Protein AF-A0A524IA04-F1 (afdb_monomer_lite)

Sequence (94 aa):
MSELKDRASAASKEFKGETYAFGSGVLDQPPGQFAAEFGKKALFVGPFEFEWFCPVRERILGSLEKAGVEVMEEVRSAGPNAPFVDVYRIHSHI

Foldseek 3Di:
DDPVVVVVVVVQCVVPNPLDDDDPLSQQAVLLVVVVVVHQEDAAEEQVVDPVCVVSVVRNVNNNVVSNRHYPYYHYAADPVGDVVRVVRVVVVD

pLDDT: mean 93.72, std 5.48, range [57.44, 98.69]

Radius of gyration: 16.01 Å; chains: 1; bounding box: 32×37×43 Å

Secondary structure (DSSP, 8-state):
--HHHHHHHHHHHHHHGGG---STTTTSSHHHHHHHHH-SEEEEEE-TT-GGGHHHHHHHHHHHHHTT-EEEEEEEPPPTT--HHHHHHHHTT-

Structure (mmCIF, N/CA/C/O backbone):
data_AF-A0A524IA04-F1
#
_entry.id   AF-A0A524IA04-F1
#
loop_
_atom_site.group_PDB
_atom_site.id
_atom_site.type_symbol
_atom_site.label_atom_id
_atom_site.label_alt_id
_atom_site.label_comp_id
_atom_site.label_asym_id
_atom_site.label_entity_id
_atom_site.label_seq_id
_atom_site.pdbx_PDB_ins_code
_atom_site.Cartn_x
_atom_site.Cartn_y
_atom_site.Cartn_z
_atom_site.occupancy
_atom_site.B_iso_or_equiv
_atom_site.auth_seq_id
_atom_site.auth_comp_id
_atom_site.auth_asym_id
_atom_site.auth_atom_id
_atom_site.pdbx_PDB_model_num
ATOM 1 N N . MET A 1 1 ? -7.606 20.016 22.922 1.00 57.44 1 MET A N 1
ATOM 2 C CA . MET A 1 1 ? -7.018 19.869 21.572 1.00 57.44 1 MET A CA 1
ATOM 3 C C . MET A 1 1 ? -7.485 21.064 20.749 1.00 57.44 1 MET A C 1
ATOM 5 O O . MET A 1 1 ? -8.554 21.567 21.038 1.00 57.44 1 MET A O 1
ATOM 9 N N . SER A 1 2 ? -6.636 21.631 19.888 1.00 83.19 2 SER A N 1
ATOM 10 C CA . SER A 1 2 ? -6.874 22.940 19.244 1.00 83.19 2 SER A CA 1
ATOM 11 C C . SER A 1 2 ? -8.011 22.874 18.213 1.00 83.19 2 SER A C 1
ATOM 13 O O . SER A 1 2 ? -7.979 21.975 17.378 1.00 83.19 2 SER A O 1
ATOM 15 N N . GLU A 1 3 ? -8.934 23.848 18.214 1.00 91.19 3 GLU A N 1
ATOM 16 C CA . GLU A 1 3 ? -10.051 23.988 17.248 1.00 91.19 3 GLU A CA 1
ATOM 17 C C . GLU A 1 3 ? -9.641 23.778 15.780 1.00 91.19 3 GLU A C 1
ATOM 19 O O . GLU A 1 3 ? -10.411 23.263 14.971 1.00 91.19 3 GLU A O 1
ATOM 24 N N . LEU A 1 4 ? -8.411 24.156 15.418 1.00 90.50 4 LEU A N 1
ATOM 25 C CA . LEU A 1 4 ? -7.862 23.954 14.076 1.00 90.50 4 LEU A CA 1
ATOM 26 C C . LEU A 1 4 ? -7.769 22.472 13.694 1.00 90.50 4 LEU A C 1
ATOM 28 O O . L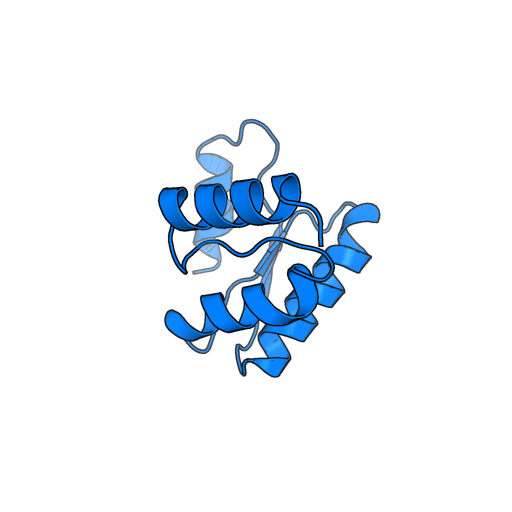EU A 1 4 ? -8.053 22.118 12.553 1.00 90.50 4 LEU A O 1
ATOM 32 N N . LYS A 1 5 ? -7.391 21.601 14.637 1.00 86.44 5 LYS A N 1
ATOM 33 C CA . LYS A 1 5 ? -7.299 20.153 14.400 1.00 86.44 5 LYS A CA 1
ATOM 34 C C . LYS A 1 5 ? -8.681 19.534 14.222 1.00 86.44 5 LYS A C 1
ATOM 36 O O . LYS A 1 5 ? -8.851 18.687 13.351 1.00 86.44 5 LYS A O 1
ATOM 41 N N . ASP A 1 6 ? -9.662 20.001 14.989 1.00 89.62 6 ASP A N 1
ATOM 42 C CA . ASP A 1 6 ? -11.037 19.511 14.894 1.00 89.62 6 ASP A CA 1
ATOM 43 C C . ASP A 1 6 ? -11.674 19.935 13.564 1.00 89.62 6 ASP A C 1
ATOM 45 O O . ASP A 1 6 ? -12.276 19.112 12.876 1.00 89.62 6 ASP A O 1
ATOM 49 N N . ARG A 1 7 ? -11.434 21.179 13.124 1.00 92.38 7 ARG A N 1
ATOM 50 C CA . ARG A 1 7 ? -11.848 21.653 11.794 1.00 92.38 7 ARG A CA 1
ATOM 51 C C . ARG A 1 7 ? -11.171 20.887 10.656 1.00 92.38 7 ARG A C 1
ATOM 53 O O . ARG A 1 7 ? -11.839 20.539 9.689 1.00 92.38 7 ARG A O 1
ATOM 60 N N . ALA A 1 8 ? -9.873 20.597 10.764 1.00 88.81 8 ALA A N 1
ATOM 61 C CA . ALA A 1 8 ? -9.153 19.810 9.759 1.00 88.81 8 ALA A CA 1
ATOM 62 C C . ALA A 1 8 ? -9.667 18.360 9.673 1.00 88.81 8 ALA A C 1
ATOM 64 O O . ALA A 1 8 ? -9.821 17.813 8.579 1.00 88.81 8 ALA A O 1
ATOM 65 N N . SER A 1 9 ? -9.971 17.754 10.824 1.00 87.06 9 SER A N 1
ATOM 66 C CA . SER A 1 9 ? -10.585 16.426 10.906 1.00 87.06 9 SER A CA 1
ATOM 67 C C . SER A 1 9 ? -11.978 16.414 10.269 1.00 87.06 9 SER A C 1
ATOM 69 O O . SER A 1 9 ? -12.266 15.557 9.435 1.00 87.06 9 SER A O 1
ATOM 71 N N . ALA A 1 10 ? -12.815 17.411 10.581 1.00 90.56 10 ALA A N 1
ATOM 72 C CA . ALA A 1 10 ? -14.151 17.548 10.004 1.00 90.56 10 ALA A CA 1
ATOM 73 C C . ALA A 1 10 ? -14.112 17.720 8.478 1.00 90.56 10 ALA A C 1
ATOM 75 O O . ALA A 1 10 ? -14.823 17.010 7.774 1.00 90.56 10 ALA A O 1
ATOM 76 N N . ALA A 1 11 ? -13.226 18.577 7.961 1.00 90.00 11 ALA A N 1
ATOM 77 C CA . ALA A 1 11 ? -13.050 18.766 6.520 1.00 90.00 11 ALA A CA 1
ATOM 78 C C . ALA A 1 11 ? -12.601 17.476 5.808 1.00 90.00 11 ALA A C 1
ATOM 80 O O . ALA A 1 11 ? -13.065 17.172 4.711 1.00 90.00 11 ALA A O 1
ATOM 81 N N . SER A 1 12 ? -11.729 16.684 6.443 1.00 86.00 12 SER A N 1
ATOM 82 C CA . SER A 1 12 ? -11.285 15.398 5.883 1.00 86.00 12 SER A CA 1
ATOM 83 C C . SER A 1 12 ? -12.438 14.389 5.802 1.00 86.00 12 SER A C 1
ATOM 85 O O . SER A 1 12 ? -12.576 13.692 4.797 1.00 86.00 12 SER A O 1
ATOM 87 N N . LYS A 1 13 ? -13.306 14.359 6.823 1.00 87.31 13 LYS A N 1
ATOM 88 C CA . LYS A 1 13 ? -14.520 13.528 6.830 1.00 87.31 13 LYS A CA 1
ATOM 89 C C . LYS A 1 13 ? -15.568 14.006 5.829 1.00 87.31 13 LYS A C 1
ATOM 91 O O . LYS A 1 13 ? -16.211 13.182 5.197 1.00 87.31 13 LYS A O 1
ATOM 96 N N . GLU A 1 14 ? -15.732 15.310 5.641 1.00 91.56 14 GLU A N 1
ATOM 97 C CA . GLU A 1 14 ? -16.653 15.848 4.632 1.00 91.56 14 GLU A CA 1
ATOM 98 C C . GLU A 1 14 ? -16.214 15.478 3.205 1.00 91.56 14 GLU A C 1
ATOM 100 O O . GLU A 1 14 ? -17.046 15.184 2.352 1.00 91.56 14 GLU A O 1
ATOM 105 N N . PHE A 1 15 ? -14.904 15.426 2.948 1.00 87.75 15 PHE A N 1
ATOM 106 C CA . PHE A 1 15 ? -14.368 15.131 1.621 1.00 87.75 15 PHE A CA 1
ATOM 107 C C . PHE A 1 15 ? -14.625 13.687 1.153 1.00 87.75 15 PHE A C 1
ATOM 109 O O . PHE A 1 15 ? -15.009 13.470 -0.000 1.00 87.75 15 PHE A O 1
ATOM 116 N N . LYS A 1 16 ? -14.372 12.687 2.008 1.00 85.06 16 LYS A N 1
ATOM 117 C CA . LYS A 1 16 ? -14.418 11.256 1.629 1.00 85.06 16 LYS A CA 1
ATOM 118 C C . LYS A 1 16 ? -15.029 10.335 2.691 1.00 85.06 16 LYS A C 1
ATOM 120 O O . LYS A 1 16 ? -15.000 9.119 2.528 1.00 85.06 16 LYS A O 1
ATOM 125 N N . GLY A 1 17 ? -15.606 10.883 3.756 1.00 87.88 17 GLY A N 1
ATOM 126 C CA . GLY A 1 17 ? -16.212 10.103 4.831 1.00 87.88 17 GLY A CA 1
ATOM 127 C C . GLY A 1 17 ? -15.228 9.111 5.443 1.00 87.88 17 GLY A C 1
ATOM 128 O O . GLY A 1 17 ? -14.086 9.453 5.744 1.00 87.88 17 GLY A O 1
ATOM 129 N N . GLU A 1 18 ? -15.682 7.870 5.583 1.00 85.69 18 GLU A N 1
ATOM 130 C CA . GLU A 1 18 ? -14.910 6.776 6.178 1.00 85.69 18 GLU A CA 1
ATOM 131 C C . GLU A 1 18 ? -13.972 6.074 5.173 1.00 85.69 18 GLU A C 1
ATOM 133 O O . GLU A 1 18 ? -13.205 5.200 5.560 1.00 85.69 18 GLU A O 1
ATOM 138 N N . THR A 1 19 ? -13.961 6.473 3.891 1.00 88.25 19 THR A N 1
ATOM 139 C CA . THR A 1 19 ? -13.080 5.873 2.865 1.00 88.25 19 THR A CA 1
ATOM 140 C C . THR A 1 19 ? -11.737 6.600 2.731 1.00 88.25 19 THR A C 1
ATOM 142 O O . THR A 1 19 ? -11.072 6.505 1.697 1.00 88.25 19 THR A O 1
ATOM 145 N N . TYR A 1 20 ? -11.356 7.404 3.726 1.00 90.19 20 TYR A N 1
ATOM 146 C CA . TYR A 1 20 ? -10.098 8.145 3.741 1.00 90.19 20 TYR A CA 1
ATOM 147 C C . TYR A 1 20 ? -9.499 8.160 5.144 1.00 90.19 20 TYR A C 1
ATOM 149 O O . TYR A 1 20 ? -10.030 8.778 6.065 1.00 90.19 20 TYR A O 1
ATOM 157 N N . ALA A 1 21 ? -8.358 7.495 5.298 1.00 92.31 21 ALA A N 1
ATOM 158 C CA . ALA A 1 21 ? -7.631 7.453 6.557 1.00 92.31 21 ALA A CA 1
ATOM 159 C C . ALA A 1 21 ? -6.520 8.512 6.580 1.00 92.31 21 ALA A C 1
ATOM 161 O O . ALA A 1 21 ? -5.798 8.701 5.601 1.00 92.31 21 ALA A O 1
ATOM 162 N N . PHE A 1 22 ? -6.355 9.189 7.718 1.00 91.44 22 PHE A N 1
ATOM 163 C CA . PHE A 1 22 ? -5.320 10.202 7.923 1.00 91.44 22 PHE A CA 1
ATOM 164 C C . PHE A 1 22 ? -4.788 10.172 9.359 1.00 91.44 22 PHE A C 1
ATOM 166 O O . PHE A 1 22 ? -5.469 9.733 10.283 1.00 91.44 22 PHE A O 1
ATOM 173 N N . GLY A 1 23 ? -3.571 10.684 9.548 1.00 89.81 23 GLY A N 1
ATOM 174 C CA . GLY A 1 23 ? -2.941 10.827 10.861 1.00 89.81 23 GLY A CA 1
ATOM 175 C C . GLY A 1 23 ? -1.619 10.076 10.996 1.00 89.81 23 GLY A C 1
ATOM 176 O O . GLY A 1 23 ? -1.131 9.421 10.075 1.00 89.81 23 GLY A O 1
ATOM 177 N N . SER A 1 24 ? -1.009 10.200 12.170 1.00 90.75 24 SER A N 1
ATOM 178 C CA . SER A 1 24 ? 0.214 9.471 12.500 1.00 90.75 24 SER A CA 1
ATOM 179 C C . SER A 1 24 ? -0.084 7.978 12.625 1.00 90.75 24 SER A C 1
ATOM 181 O O . SER A 1 24 ? -1.059 7.601 13.266 1.00 90.75 24 SER A O 1
ATOM 183 N N . GLY A 1 25 ? 0.758 7.124 12.041 1.00 92.94 25 GLY A N 1
ATOM 184 C CA . GLY A 1 25 ? 0.556 5.668 12.114 1.00 92.94 25 GLY A CA 1
ATOM 185 C C . GLY A 1 25 ? -0.436 5.100 11.092 1.00 92.94 25 GLY A C 1
ATOM 186 O O . GLY A 1 25 ? -0.738 3.913 11.128 1.00 92.94 25 GLY A O 1
ATOM 187 N N . VAL A 1 26 ? -0.922 5.911 10.145 1.00 95.50 26 VAL A N 1
ATOM 188 C CA . VAL A 1 26 ? -1.969 5.519 9.178 1.00 95.50 26 VAL A CA 1
ATOM 189 C C . VAL A 1 26 ? -1.605 4.328 8.279 1.00 95.50 26 VAL A C 1
ATOM 191 O O . VAL A 1 26 ? -2.468 3.796 7.599 1.00 95.50 26 VAL A O 1
ATOM 194 N N . LEU A 1 27 ? -0.346 3.893 8.249 1.00 97.12 27 LEU A N 1
ATOM 195 C CA . LEU A 1 27 ? 0.077 2.731 7.465 1.00 97.12 27 LEU A CA 1
ATOM 196 C C . LEU A 1 27 ? -0.077 1.401 8.217 1.00 97.12 27 LEU A C 1
ATOM 198 O O . LEU A 1 27 ? 0.001 0.352 7.593 1.00 97.12 27 LEU A O 1
ATOM 202 N N . ASP A 1 28 ? -0.291 1.430 9.536 1.00 97.19 28 ASP A N 1
ATOM 203 C CA . ASP A 1 28 ? -0.183 0.230 10.376 1.00 97.19 28 ASP A CA 1
ATOM 204 C C . ASP A 1 28 ? -1.504 -0.550 10.514 1.00 97.19 28 ASP A C 1
ATOM 206 O O . ASP A 1 28 ? -1.486 -1.731 10.869 1.00 97.19 28 ASP A O 1
ATOM 210 N N . GLN A 1 29 ? -2.656 0.087 10.259 1.00 95.81 29 GLN A N 1
ATOM 211 C CA . GLN A 1 29 ? -3.987 -0.545 10.354 1.00 95.81 29 GLN A CA 1
ATOM 212 C C . GLN A 1 29 ? -4.912 -0.278 9.152 1.00 95.81 29 GLN A C 1
ATOM 214 O O . GLN A 1 29 ? -5.453 -1.253 8.626 1.00 95.81 29 GLN A O 1
ATOM 219 N N . PRO A 1 30 ? -5.101 0.974 8.685 1.00 96.62 30 PRO A N 1
ATOM 220 C CA . PRO A 1 30 ? -6.032 1.266 7.593 1.00 96.62 30 PRO A CA 1
ATOM 221 C C . PRO A 1 30 ? -5.799 0.496 6.283 1.00 96.62 30 PRO A C 1
ATOM 223 O O . PRO A 1 30 ? -6.789 0.048 5.710 1.00 96.62 30 PRO A O 1
ATOM 226 N N . PRO A 1 31 ? -4.555 0.278 5.795 1.00 97.56 31 PRO A N 1
ATOM 227 C CA . PRO A 1 31 ? -4.345 -0.429 4.531 1.00 97.56 31 PRO A CA 1
ATOM 228 C C . PRO A 1 31 ? -4.948 -1.838 4.526 1.00 97.56 31 PRO A C 1
ATOM 230 O O . PRO A 1 31 ? -5.644 -2.207 3.583 1.00 97.56 31 PRO A O 1
ATOM 233 N N . GLY A 1 32 ? -4.730 -2.600 5.602 1.00 97.88 32 GLY A N 1
ATOM 234 C CA . GLY A 1 32 ? -5.312 -3.926 5.797 1.00 97.88 32 GLY A CA 1
ATOM 235 C C . GLY A 1 32 ? -6.827 -3.905 5.929 1.00 97.88 32 GLY A C 1
ATOM 236 O O . GLY A 1 32 ? -7.498 -4.716 5.296 1.00 97.88 32 GLY A O 1
ATOM 237 N N . GLN A 1 33 ? -7.370 -2.9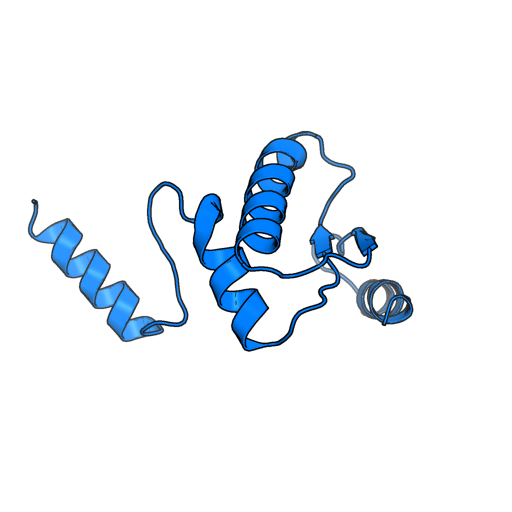68 6.713 1.00 96.81 33 GLN A N 1
ATOM 238 C CA . GLN A 1 33 ? -8.819 -2.826 6.890 1.00 96.81 33 GLN A CA 1
ATOM 239 C C . GLN A 1 33 ? -9.518 -2.566 5.554 1.00 96.81 33 GLN A C 1
ATOM 241 O O . GLN A 1 33 ? -10.429 -3.308 5.199 1.00 96.81 33 GLN A O 1
ATOM 246 N N . PHE A 1 34 ? -9.028 -1.592 4.785 1.00 96.75 34 PHE A N 1
ATOM 247 C CA . PHE A 1 34 ? -9.596 -1.262 3.482 1.00 96.75 34 PHE A CA 1
ATOM 248 C C . PHE A 1 34 ? -9.439 -2.405 2.479 1.00 96.75 34 PHE A C 1
ATOM 250 O O . PHE A 1 34 ? -10.388 -2.731 1.776 1.00 96.75 34 PHE A O 1
ATOM 257 N N . ALA A 1 35 ? -8.276 -3.059 2.417 1.00 97.62 35 ALA A N 1
ATOM 258 C CA . ALA A 1 35 ? -8.083 -4.193 1.513 1.00 97.62 35 ALA A CA 1
ATOM 259 C C . ALA A 1 35 ? -9.026 -5.368 1.838 1.00 97.62 35 ALA A C 1
ATOM 261 O O . ALA A 1 35 ? -9.559 -6.004 0.927 1.00 97.62 35 ALA A O 1
ATOM 262 N N . ALA A 1 36 ? -9.274 -5.628 3.126 1.00 97.81 36 ALA A N 1
ATOM 263 C CA . ALA A 1 36 ? -10.131 -6.720 3.583 1.00 97.81 36 ALA A CA 1
ATOM 264 C C . ALA A 1 36 ? -11.612 -6.553 3.198 1.00 97.81 36 ALA A C 1
ATOM 266 O O . ALA A 1 36 ? -12.330 -7.554 3.155 1.00 97.81 36 ALA A O 1
ATOM 267 N N . GLU A 1 37 ? -12.063 -5.328 2.905 1.00 97.06 37 GLU A N 1
ATOM 268 C CA . GLU A 1 37 ? -13.411 -5.059 2.381 1.00 97.06 37 GLU A CA 1
ATOM 269 C C . GLU A 1 37 ? -13.597 -5.598 0.953 1.00 97.06 37 GLU A C 1
ATOM 271 O O . GLU A 1 37 ? -14.713 -5.947 0.568 1.00 97.06 37 GLU A O 1
ATOM 276 N N . PHE A 1 38 ? -12.513 -5.718 0.177 1.00 96.44 38 PHE A N 1
ATOM 277 C CA . PHE A 1 38 ? -12.551 -6.185 -1.213 1.00 96.44 38 PHE A CA 1
ATOM 278 C C . PHE A 1 38 ? -12.246 -7.679 -1.366 1.00 96.44 38 PHE A C 1
ATOM 280 O O . PHE A 1 38 ? -12.650 -8.290 -2.355 1.00 96.44 38 PHE A O 1
ATOM 287 N N . GLY A 1 39 ? -11.542 -8.290 -0.410 1.00 97.19 39 GLY A N 1
ATOM 288 C CA . GLY A 1 39 ? -11.222 -9.712 -0.471 1.00 97.19 39 GLY A CA 1
ATOM 289 C C . GLY A 1 39 ? -10.185 -10.170 0.549 1.00 97.19 39 GLY A C 1
ATOM 290 O O . GLY A 1 39 ? -9.778 -9.438 1.445 1.00 97.19 39 GLY A O 1
ATOM 291 N N . LYS A 1 40 ? -9.762 -11.431 0.414 1.00 97.25 40 LYS A N 1
ATOM 292 C CA . LYS A 1 40 ? -8.751 -12.067 1.282 1.00 97.25 40 LYS A CA 1
ATOM 293 C C . LYS A 1 40 ? -7.404 -12.278 0.607 1.00 97.25 40 LYS A C 1
ATOM 295 O O . LYS A 1 40 ? -6.477 -12.739 1.257 1.00 97.25 40 LYS A O 1
ATOM 300 N N . LYS A 1 41 ? -7.302 -11.949 -0.678 1.00 97.75 41 LYS A N 1
ATOM 301 C CA . LYS A 1 41 ? -6.090 -12.085 -1.480 1.00 97.75 41 LYS A CA 1
ATOM 302 C C . LYS A 1 41 ? -5.832 -10.774 -2.198 1.00 97.75 41 LYS A C 1
ATOM 304 O O . LYS A 1 41 ? -6.768 -10.200 -2.750 1.00 97.75 41 LYS A O 1
ATOM 309 N N . ALA A 1 42 ? -4.589 -10.319 -2.183 1.00 97.31 42 ALA A N 1
ATOM 310 C CA . ALA A 1 42 ? -4.187 -9.071 -2.810 1.00 97.31 42 ALA A CA 1
ATOM 311 C C . ALA A 1 42 ? -2.894 -9.238 -3.609 1.00 97.31 42 ALA A C 1
ATOM 313 O O . ALA A 1 42 ? -1.998 -9.993 -3.230 1.00 97.31 42 ALA A O 1
ATOM 314 N N . LEU A 1 43 ? -2.798 -8.481 -4.698 1.00 97.31 43 LEU A N 1
ATOM 315 C CA . LEU A 1 43 ? -1.540 -8.194 -5.371 1.00 97.31 43 LEU A CA 1
ATOM 316 C C . LEU A 1 43 ? -0.949 -6.930 -4.739 1.00 97.31 43 LEU A C 1
ATOM 318 O O . LEU A 1 43 ? -1.631 -5.903 -4.691 1.00 97.31 43 LEU A O 1
ATOM 322 N N . PHE A 1 44 ? 0.291 -6.977 -4.253 1.00 97.62 44 PHE A N 1
ATOM 323 C CA . PHE A 1 44 ? 0.932 -5.800 -3.668 1.00 97.62 44 PHE A CA 1
ATOM 324 C C . PHE A 1 44 ? 1.825 -5.118 -4.704 1.00 97.62 44 PHE A C 1
ATOM 326 O O . PHE A 1 44 ? 2.873 -5.633 -5.083 1.00 97.62 44 PHE A O 1
ATOM 333 N N . VAL A 1 45 ? 1.399 -3.953 -5.191 1.00 97.00 45 VAL A N 1
ATOM 334 C CA . VAL A 1 45 ? 2.104 -3.220 -6.250 1.00 97.00 45 VAL A CA 1
ATOM 335 C C . VAL A 1 45 ? 2.910 -2.076 -5.639 1.00 97.00 45 VAL A C 1
ATOM 337 O O . VAL A 1 45 ? 2.337 -1.179 -5.020 1.00 97.00 45 VAL A O 1
ATOM 340 N N . GLY A 1 46 ? 4.233 -2.081 -5.815 1.00 96.25 46 GLY A N 1
ATOM 341 C CA . GLY A 1 46 ? 5.126 -1.125 -5.150 1.00 96.25 46 GLY A CA 1
ATOM 342 C C . GLY A 1 46 ? 6.452 -0.884 -5.884 1.00 96.25 46 GLY A C 1
ATOM 343 O O . GLY A 1 46 ? 6.850 -1.687 -6.730 1.00 96.25 46 GLY A O 1
ATOM 344 N N . PRO A 1 47 ? 7.138 0.242 -5.625 1.00 95.75 47 PRO A N 1
ATOM 345 C CA . PRO A 1 47 ? 8.408 0.577 -6.266 1.00 95.75 47 PRO A CA 1
ATOM 346 C C . PRO A 1 47 ? 9.580 -0.055 -5.482 1.00 95.75 47 PRO A C 1
ATOM 348 O O . PRO A 1 47 ? 10.336 0.621 -4.784 1.00 95.75 47 PRO A O 1
ATOM 351 N N . PHE A 1 48 ? 9.671 -1.387 -5.527 1.00 94.44 48 PHE A N 1
ATOM 352 C CA . PHE A 1 48 ? 10.564 -2.201 -4.685 1.00 94.44 48 PHE A CA 1
ATOM 353 C C . PHE A 1 48 ? 12.058 -2.000 -4.938 1.00 94.44 48 PHE A C 1
ATOM 355 O O . PHE A 1 48 ? 12.875 -2.389 -4.109 1.00 94.44 48 PHE A O 1
ATOM 362 N N . GLU A 1 49 ? 12.426 -1.403 -6.066 1.00 93.00 49 GLU A N 1
ATOM 363 C CA . GLU A 1 49 ? 13.808 -1.080 -6.404 1.00 93.00 49 GLU A CA 1
ATOM 364 C C . GLU A 1 49 ? 14.400 0.052 -5.549 1.00 93.00 49 GLU A C 1
ATOM 366 O O 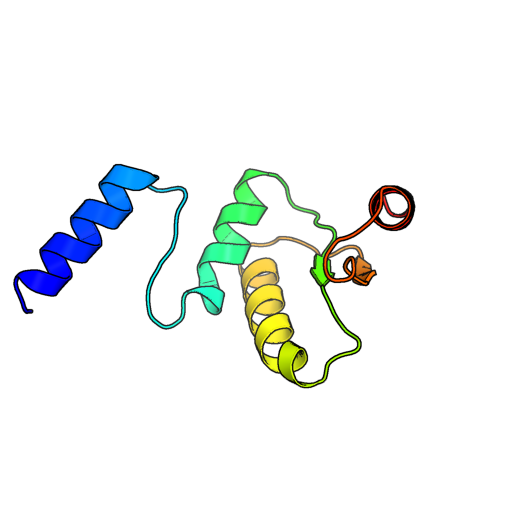. GLU A 1 49 ? 15.614 0.248 -5.561 1.00 93.00 49 GLU A O 1
ATOM 371 N N . PHE A 1 50 ? 13.575 0.796 -4.802 1.00 95.19 50 PHE A N 1
ATOM 372 C CA . PHE A 1 50 ? 14.047 1.899 -3.974 1.00 95.19 50 PHE A CA 1
ATOM 373 C C . PHE A 1 50 ? 14.074 1.545 -2.487 1.00 95.19 50 PHE A C 1
ATOM 375 O O . PHE A 1 50 ? 13.040 1.306 -1.865 1.00 95.19 50 PHE A O 1
ATOM 382 N N . GLU A 1 51 ? 15.256 1.638 -1.877 1.00 96.62 51 GLU A N 1
ATOM 383 C CA . GLU A 1 51 ? 15.469 1.307 -0.460 1.00 96.62 51 GLU A CA 1
ATOM 384 C C . GLU A 1 51 ? 14.603 2.130 0.505 1.00 96.62 51 GLU A C 1
ATOM 386 O O . GLU A 1 51 ? 14.178 1.625 1.544 1.00 96.62 51 GLU A O 1
ATOM 391 N N . TRP A 1 52 ? 14.275 3.381 0.157 1.00 96.25 52 TRP A N 1
ATOM 392 C CA . TRP A 1 52 ? 13.415 4.231 0.991 1.00 96.25 52 TRP A CA 1
ATOM 393 C C . TRP A 1 52 ? 12.007 3.645 1.182 1.00 96.25 52 TRP A C 1
ATOM 395 O O . TRP A 1 52 ? 11.331 3.985 2.155 1.00 96.25 52 TRP A O 1
ATOM 405 N N . PHE A 1 53 ? 11.557 2.774 0.273 1.00 96.88 53 PHE A N 1
ATOM 406 C CA . PHE A 1 53 ? 10.230 2.171 0.321 1.00 96.88 53 PHE A CA 1
ATOM 407 C C . PHE A 1 53 ? 10.159 0.968 1.267 1.00 96.88 53 PHE A C 1
ATOM 409 O O . PHE A 1 53 ? 9.073 0.659 1.754 1.00 96.88 53 PHE A O 1
ATOM 416 N N . CYS A 1 54 ? 11.282 0.322 1.597 1.00 96.75 54 CYS A N 1
ATOM 417 C CA . CYS A 1 54 ? 11.319 -0.848 2.483 1.00 96.75 54 CYS A CA 1
ATOM 418 C C . CYS A 1 54 ? 10.538 -0.659 3.802 1.00 96.75 54 CYS A C 1
ATOM 420 O O . CYS A 1 54 ? 9.623 -1.446 4.053 1.00 96.75 54 CYS A O 1
ATOM 422 N N . PRO A 1 55 ? 10.768 0.400 4.607 1.00 96.94 55 PRO A N 1
ATOM 423 C CA . PRO A 1 55 ? 10.002 0.595 5.843 1.00 96.94 55 PRO A CA 1
ATOM 424 C C . PRO A 1 55 ? 8.513 0.902 5.605 1.00 96.94 55 PRO A C 1
ATOM 426 O O . PRO A 1 55 ? 7.684 0.664 6.480 1.00 96.94 55 PRO A O 1
ATOM 429 N N . VAL A 1 56 ? 8.139 1.443 4.440 1.00 97.12 56 VAL A N 1
ATOM 430 C CA . VAL A 1 56 ? 6.730 1.678 4.072 1.00 97.12 56 VAL A CA 1
ATOM 431 C C . VAL A 1 56 ? 6.054 0.354 3.710 1.00 97.12 56 VAL A C 1
ATOM 433 O O . VAL A 1 56 ? 4.966 0.067 4.211 1.00 97.12 56 VAL A O 1
ATOM 436 N N . ARG A 1 57 ? 6.726 -0.467 2.894 1.00 97.69 57 ARG A N 1
ATOM 437 C CA . ARG A 1 57 ? 6.316 -1.825 2.523 1.00 97.69 57 ARG A CA 1
ATOM 438 C C . ARG A 1 57 ? 6.044 -2.674 3.758 1.00 97.69 57 ARG A C 1
ATOM 440 O O . ARG A 1 57 ? 4.945 -3.196 3.884 1.00 97.69 57 ARG A O 1
ATOM 447 N N . GLU A 1 58 ? 6.999 -2.772 4.680 1.00 97.88 58 GLU A N 1
ATOM 448 C CA . GLU A 1 58 ? 6.878 -3.617 5.878 1.00 97.88 58 GLU A CA 1
ATOM 449 C C . GLU A 1 58 ? 5.647 -3.266 6.722 1.00 97.88 58 GLU A C 1
ATOM 451 O O . GLU A 1 58 ? 4.918 -4.150 7.174 1.00 97.88 58 GLU A O 1
ATOM 456 N N . ARG A 1 59 ? 5.365 -1.970 6.886 1.00 98.19 59 ARG A N 1
ATOM 457 C CA . ARG A 1 59 ? 4.203 -1.498 7.650 1.00 98.19 59 ARG A CA 1
ATOM 458 C C . ARG A 1 59 ? 2.885 -1.862 6.980 1.00 98.19 59 ARG A C 1
ATOM 460 O O . ARG A 1 59 ? 1.976 -2.344 7.654 1.00 98.19 59 ARG A O 1
ATOM 467 N N . ILE A 1 60 ? 2.795 -1.678 5.662 1.00 98.31 60 ILE A N 1
ATOM 468 C CA . ILE A 1 60 ? 1.587 -2.014 4.904 1.00 98.31 60 ILE A CA 1
ATOM 469 C C . ILE A 1 60 ? 1.380 -3.532 4.868 1.00 98.31 60 ILE A C 1
ATOM 471 O O . ILE A 1 60 ? 0.273 -3.988 5.138 1.00 98.31 60 ILE A O 1
ATOM 475 N N . LEU A 1 61 ? 2.428 -4.322 4.613 1.00 98.38 61 LEU A N 1
ATOM 476 C CA . LEU A 1 61 ? 2.348 -5.787 4.630 1.00 98.38 61 LEU A CA 1
ATOM 477 C C . LEU A 1 61 ? 1.905 -6.306 6.004 1.00 98.38 61 LEU A C 1
ATOM 479 O O . LEU A 1 61 ? 0.984 -7.116 6.082 1.00 98.38 61 LEU A O 1
ATOM 483 N N . GLY A 1 62 ? 2.468 -5.770 7.091 1.00 98.38 62 GLY A N 1
ATOM 484 C CA . GLY A 1 62 ? 2.028 -6.110 8.445 1.00 98.38 62 GLY A CA 1
ATOM 485 C C . GLY A 1 62 ? 0.583 -5.688 8.738 1.00 98.38 62 GLY A C 1
ATOM 486 O O . GLY A 1 62 ? -0.116 -6.355 9.501 1.00 98.38 62 GLY A O 1
ATOM 487 N N . SER A 1 63 ? 0.102 -4.596 8.136 1.00 98.56 63 SER A N 1
ATOM 488 C CA . SER A 1 63 ? -1.304 -4.186 8.219 1.00 98.56 63 SER A CA 1
ATOM 489 C C . SER A 1 63 ? -2.229 -5.177 7.498 1.00 98.56 63 SER A C 1
ATOM 491 O O . SER A 1 63 ? -3.243 -5.581 8.070 1.00 98.56 63 SER A O 1
ATOM 493 N N . LEU A 1 64 ? -1.862 -5.605 6.284 1.00 98.69 64 LEU A N 1
ATOM 494 C CA . LEU A 1 64 ? -2.599 -6.595 5.488 1.00 98.69 64 LEU A CA 1
ATOM 495 C C . LEU A 1 64 ? -2.685 -7.948 6.209 1.00 98.69 64 LEU A C 1
ATOM 497 O O . LEU A 1 64 ? -3.779 -8.495 6.358 1.00 98.69 64 LEU A O 1
ATOM 501 N N . GLU A 1 65 ? -1.559 -8.444 6.729 1.00 98.25 65 GLU A N 1
ATOM 502 C CA . GLU A 1 65 ? -1.488 -9.711 7.466 1.00 98.25 65 GLU A CA 1
ATOM 503 C C . GLU A 1 65 ? -2.421 -9.706 8.686 1.00 98.25 65 GLU A C 1
ATOM 505 O O . GLU A 1 65 ? -3.239 -10.611 8.855 1.00 98.25 65 GLU A O 1
ATOM 510 N N . LYS A 1 66 ? -2.383 -8.641 9.501 1.00 98.31 66 LYS A N 1
ATOM 511 C CA . LYS A 1 66 ? -3.268 -8.485 10.672 1.00 98.31 66 LYS A CA 1
ATOM 512 C C . LYS A 1 66 ? -4.752 -8.445 10.305 1.00 98.31 66 LYS A C 1
ATOM 514 O O . LYS A 1 66 ? -5.586 -8.827 11.122 1.00 98.31 66 LYS A O 1
ATOM 519 N N . ALA A 1 67 ? -5.087 -7.976 9.104 1.00 98.19 67 ALA A N 1
ATOM 520 C CA . ALA A 1 67 ? -6.453 -7.961 8.583 1.00 98.19 67 ALA A CA 1
ATOM 521 C C . ALA A 1 67 ? -6.864 -9.288 7.905 1.00 98.19 67 ALA A C 1
ATOM 523 O O . ALA A 1 67 ? -8.005 -9.434 7.450 1.00 98.19 67 ALA A O 1
ATOM 524 N N . GLY A 1 68 ? -5.958 -10.270 7.850 1.00 98.31 68 GLY A N 1
ATOM 525 C CA . GLY A 1 68 ? -6.179 -11.561 7.203 1.00 98.31 68 GLY A CA 1
ATOM 526 C C . GLY A 1 68 ? -6.235 -11.466 5.678 1.00 98.31 68 GLY A C 1
ATOM 527 O O . GLY A 1 68 ? -6.982 -12.221 5.055 1.00 98.31 68 GLY A O 1
ATOM 528 N N . VAL A 1 69 ? -5.508 -10.514 5.087 1.00 98.69 69 VAL A N 1
ATOM 529 C CA . VAL A 1 69 ? -5.330 -10.389 3.636 1.00 98.69 69 VAL A CA 1
ATOM 530 C C . VAL A 1 69 ? -3.985 -11.003 3.258 1.00 98.69 69 VAL A C 1
ATOM 532 O O . VAL A 1 69 ? -2.931 -10.524 3.666 1.00 98.69 69 VAL A O 1
ATOM 535 N N . GLU A 1 70 ? -4.029 -12.067 2.466 1.00 98.38 70 GLU A N 1
ATOM 536 C CA . GLU A 1 70 ? -2.858 -12.766 1.946 1.00 98.38 70 GLU A CA 1
ATOM 537 C C . GLU A 1 70 ? -2.319 -12.028 0.711 1.00 98.38 70 GLU A C 1
ATOM 539 O O . GLU A 1 70 ? -3.051 -11.780 -0.251 1.00 98.38 70 GLU A O 1
ATOM 544 N N . VAL A 1 71 ? -1.035 -11.672 0.718 1.00 98.19 71 VAL A N 1
ATOM 545 C CA . VAL A 1 71 ? -0.375 -11.089 -0.456 1.00 98.19 71 VAL A CA 1
ATOM 546 C C . VAL A 1 71 ? 0.116 -12.222 -1.351 1.00 98.19 71 V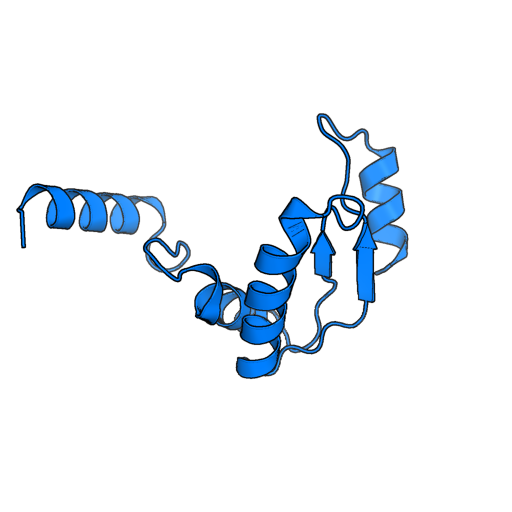AL A C 1
ATOM 548 O O . VAL A 1 71 ? 0.984 -12.990 -0.951 1.00 98.19 71 VAL A O 1
ATOM 551 N N . MET A 1 72 ? -0.460 -12.334 -2.550 1.00 97.75 72 MET A N 1
ATOM 552 C CA . MET A 1 72 ? -0.128 -13.397 -3.509 1.00 97.75 72 MET A CA 1
ATOM 553 C C . MET A 1 72 ? 1.245 -13.185 -4.140 1.00 97.75 72 MET A C 1
ATOM 555 O O . MET A 1 72 ? 2.005 -14.130 -4.331 1.00 97.75 72 MET A O 1
ATOM 559 N N . GLU A 1 73 ? 1.534 -11.937 -4.497 1.00 97.38 73 GLU A N 1
ATOM 560 C CA . GLU A 1 73 ? 2.755 -11.544 -5.181 1.00 97.38 73 GLU A CA 1
ATOM 561 C C . GLU A 1 73 ? 3.023 -10.055 -4.937 1.00 97.38 73 GLU A C 1
ATOM 563 O O . GLU A 1 73 ? 2.104 -9.250 -4.738 1.00 97.38 73 GLU A O 1
ATOM 568 N N . GLU A 1 74 ? 4.304 -9.699 -4.963 1.00 97.19 74 GLU A N 1
ATOM 569 C CA . GLU A 1 74 ? 4.781 -8.325 -4.948 1.00 97.19 74 GLU A CA 1
ATOM 570 C C . GLU A 1 74 ? 5.255 -7.921 -6.348 1.00 97.19 74 GLU A C 1
ATOM 572 O O . GLU A 1 74 ? 6.255 -8.428 -6.852 1.00 97.19 74 GLU A O 1
ATOM 577 N N . VAL A 1 75 ? 4.535 -6.996 -6.985 1.00 96.81 75 VAL A N 1
ATOM 578 C CA . VAL A 1 75 ? 4.754 -6.602 -8.385 1.00 96.81 75 VAL A CA 1
ATOM 579 C C . VAL A 1 75 ? 5.317 -5.195 -8.495 1.00 96.81 75 VAL A C 1
ATOM 581 O O . VAL A 1 75 ? 4.776 -4.241 -7.931 1.00 96.81 75 VAL A O 1
ATOM 584 N N . ARG A 1 76 ? 6.397 -5.039 -9.269 1.00 95.06 76 ARG A N 1
ATOM 585 C CA . ARG A 1 76 ? 7.010 -3.726 -9.499 1.00 95.06 76 ARG A CA 1
ATOM 586 C C . ARG A 1 76 ? 5.973 -2.737 -10.039 1.00 95.06 76 ARG A C 1
ATOM 588 O O . ARG A 1 76 ? 5.315 -3.000 -11.051 1.00 95.06 76 ARG A O 1
ATOM 595 N N . SER A 1 77 ? 5.869 -1.585 -9.389 1.00 94.62 77 SER A N 1
ATOM 596 C CA . SER A 1 77 ? 4.969 -0.504 -9.792 1.00 94.62 77 SER A CA 1
ATOM 597 C C . SER A 1 77 ? 5.373 0.120 -11.131 1.00 94.62 77 SER A C 1
ATOM 599 O O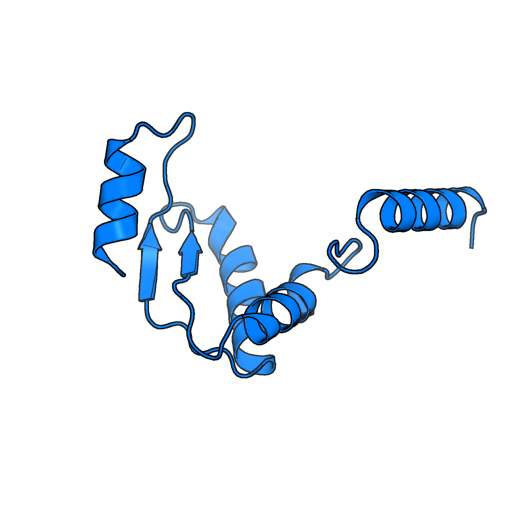 . SER A 1 77 ? 6.393 -0.227 -11.730 1.00 94.62 77 SER A O 1
ATOM 601 N N . ALA A 1 78 ? 4.526 1.003 -11.645 1.00 93.69 78 ALA A N 1
ATOM 602 C CA . ALA A 1 78 ? 4.820 1.799 -12.824 1.00 93.69 78 ALA A CA 1
ATOM 603 C C . ALA A 1 78 ? 5.742 2.982 -12.483 1.00 93.69 78 ALA A C 1
ATOM 605 O O . ALA A 1 78 ? 5.756 3.469 -11.349 1.00 93.69 78 ALA A O 1
ATOM 606 N N . GLY A 1 79 ? 6.499 3.458 -13.474 1.00 89.25 79 GLY A N 1
ATOM 607 C CA . GLY A 1 79 ? 7.305 4.670 -13.326 1.00 89.25 79 GLY A CA 1
ATOM 608 C C . GLY A 1 79 ? 6.455 5.952 -13.335 1.00 89.25 79 GLY A C 1
ATOM 609 O O . GLY A 1 79 ? 5.268 5.918 -13.672 1.00 89.25 79 GLY A O 1
ATOM 610 N N . PRO A 1 80 ? 7.043 7.118 -13.003 1.00 89.44 80 PRO A N 1
ATOM 611 C CA . PRO A 1 80 ? 6.382 8.406 -13.194 1.00 89.44 80 PRO A CA 1
ATOM 612 C C . PRO A 1 80 ? 5.933 8.587 -14.650 1.00 89.44 80 PRO A C 1
ATOM 614 O O . PRO A 1 80 ? 6.683 8.267 -15.569 1.00 89.44 80 PRO A O 1
ATOM 617 N N . ASN A 1 81 ? 4.732 9.136 -14.862 1.00 91.06 81 ASN A N 1
ATOM 618 C CA . ASN A 1 81 ? 4.130 9.300 -16.196 1.00 91.06 81 ASN A CA 1
ATOM 619 C C . ASN A 1 81 ? 4.013 7.974 -16.980 1.00 91.06 81 ASN A C 1
ATOM 621 O O . ASN A 1 81 ? 4.341 7.903 -18.164 1.00 91.06 81 ASN A O 1
ATOM 625 N N . ALA A 1 82 ? 3.545 6.929 -16.291 1.00 88.56 82 ALA A N 1
ATOM 626 C CA . ALA A 1 82 ? 3.405 5.563 -16.785 1.00 88.56 82 ALA A CA 1
ATOM 627 C C . ALA A 1 82 ? 2.629 5.449 -18.120 1.00 88.56 82 ALA A C 1
ATOM 629 O O . ALA A 1 82 ? 1.446 5.805 -18.169 1.00 88.56 82 ALA A O 1
ATOM 630 N N . PRO A 1 83 ? 3.236 4.917 -19.201 1.00 91.56 83 PRO A N 1
ATOM 631 C CA . PRO A 1 83 ? 2.524 4.597 -20.437 1.00 91.56 83 PRO A CA 1
ATOM 632 C C . PRO A 1 83 ? 1.643 3.346 -20.282 1.00 91.56 83 PRO A C 1
ATOM 634 O O . PRO A 1 83 ? 1.795 2.566 -19.343 1.00 91.56 83 PRO A O 1
ATOM 637 N N . PHE A 1 84 ? 0.769 3.081 -21.263 1.00 93.12 84 PHE A N 1
ATOM 638 C CA . PHE A 1 84 ? -0.116 1.903 -21.252 1.00 93.12 84 PHE A CA 1
ATOM 639 C C . PHE A 1 84 ? 0.642 0.573 -21.083 1.00 93.12 84 PHE A C 1
ATOM 641 O O . PHE A 1 84 ? 0.111 -0.367 -20.500 1.00 93.12 84 PHE A O 1
ATOM 648 N N . VAL A 1 85 ? 1.892 0.496 -21.553 1.00 93.69 85 VAL A N 1
ATOM 649 C CA . VAL A 1 85 ? 2.753 -0.692 -21.436 1.00 93.69 85 VAL A CA 1
ATOM 650 C C . VAL A 1 85 ? 2.969 -1.099 -19.974 1.00 93.69 85 VAL A C 1
ATOM 652 O O . VAL A 1 85 ? 2.975 -2.290 -19.673 1.00 93.69 85 VAL A O 1
ATOM 655 N N . ASP A 1 86 ? 3.080 -0.138 -19.052 1.00 93.50 86 ASP A N 1
ATOM 656 C CA . ASP A 1 86 ? 3.206 -0.439 -17.623 1.00 93.50 86 ASP A CA 1
ATOM 657 C C . ASP A 1 86 ? 1.930 -1.059 -17.051 1.00 93.50 86 ASP A C 1
ATOM 659 O O . ASP A 1 86 ? 2.006 -1.984 -16.244 1.00 93.50 86 ASP A O 1
ATOM 663 N N . VAL A 1 87 ? 0.761 -0.601 -17.507 1.00 91.75 87 VAL A N 1
ATOM 664 C CA . VAL A 1 87 ? -0.529 -1.170 -17.097 1.00 91.75 87 VAL A CA 1
ATOM 665 C C . VAL A 1 87 ? -0.623 -2.628 -17.534 1.00 91.75 87 VAL A C 1
ATOM 667 O O . VAL A 1 87 ? -0.942 -3.481 -16.712 1.00 91.75 87 VAL A O 1
ATOM 670 N N . TYR A 1 88 ? -0.284 -2.940 -18.790 1.00 94.62 88 TYR A N 1
ATOM 671 C CA . TYR A 1 88 ? -0.313 -4.324 -19.278 1.00 94.62 88 TYR A CA 1
ATOM 672 C C . TYR A 1 88 ? 0.696 -5.225 -18.565 1.00 94.62 88 TYR A C 1
ATOM 674 O O . TYR A 1 88 ? 0.382 -6.377 -18.278 1.00 94.62 88 TYR A O 1
ATOM 682 N N . ARG A 1 89 ? 1.881 -4.701 -18.236 1.00 94.69 89 ARG A N 1
ATOM 683 C CA . ARG A 1 89 ? 2.883 -5.433 -17.456 1.00 94.69 89 ARG A CA 1
ATOM 684 C C . ARG A 1 89 ? 2.386 -5.766 -16.049 1.00 94.69 89 ARG A C 1
ATOM 686 O O . ARG A 1 89 ? 2.685 -6.839 -15.556 1.00 94.69 89 ARG A O 1
ATOM 693 N N . ILE A 1 90 ? 1.670 -4.861 -15.383 1.00 94.94 90 ILE A N 1
ATOM 694 C CA . ILE A 1 90 ? 1.098 -5.147 -14.056 1.00 94.94 90 ILE A CA 1
ATOM 695 C C . ILE A 1 90 ? -0.096 -6.100 -14.190 1.00 94.94 90 ILE A C 1
ATOM 697 O O . ILE A 1 90 ? -0.218 -7.046 -13.42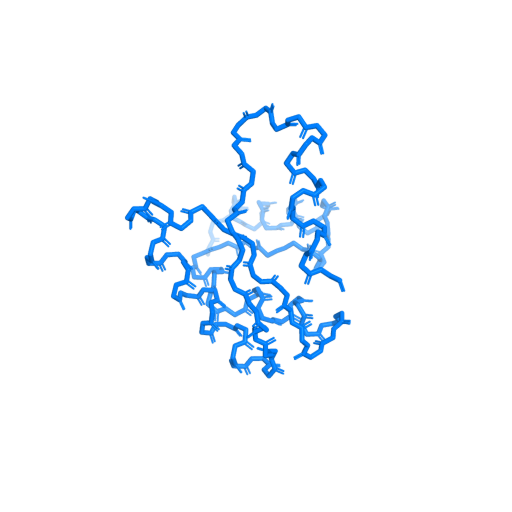0 1.00 94.94 90 ILE A O 1
ATOM 701 N N . HIS A 1 91 ? -0.945 -5.894 -15.199 1.00 94.06 91 HIS A N 1
ATOM 702 C CA . HIS A 1 91 ? -2.112 -6.734 -15.466 1.00 94.06 91 HIS A CA 1
ATOM 703 C C . HIS A 1 91 ? -1.744 -8.200 -15.730 1.00 94.06 91 HIS A C 1
ATOM 705 O O . HIS A 1 91 ? -2.533 -9.074 -15.404 1.00 94.06 91 HIS A O 1
ATOM 711 N N . SER A 1 92 ? -0.570 -8.511 -16.293 1.00 94.19 92 SER A N 1
ATOM 712 C CA . SER A 1 92 ? -0.173 -9.905 -16.557 1.00 94.19 92 SER A CA 1
ATOM 713 C C . SER A 1 92 ? 0.032 -10.770 -15.303 1.00 94.19 92 SER A C 1
ATOM 715 O O . SER A 1 92 ? 0.307 -11.957 -15.445 1.00 94.19 92 SER A O 1
ATOM 717 N N . HIS A 1 93 ? -0.078 -10.189 -14.106 1.00 91.62 93 HIS A N 1
ATOM 718 C CA . HIS A 1 93 ? -0.034 -10.887 -12.816 1.00 91.62 93 HIS A CA 1
ATOM 719 C C . HIS A 1 93 ? -1.431 -11.223 -12.248 1.00 91.62 93 HIS A C 1
ATOM 721 O O . HIS A 1 93 ? -1.522 -11.791 -11.160 1.00 91.62 93 HIS A O 1
ATOM 727 N N . ILE A 1 94 ? -2.510 -10.836 -12.944 1.00 85.69 94 ILE A N 1
ATOM 728 C CA . ILE A 1 94 ? -3.918 -11.076 -12.572 1.00 85.69 94 ILE A CA 1
ATOM 729 C C . ILE A 1 94 ? -4.477 -12.210 -13.432 1.00 85.69 94 ILE A C 1
ATOM 731 O O . ILE A 1 94 ? -5.152 -13.094 -12.857 1.00 85.69 94 ILE A O 1
#